Protein AF-A0A0C3FW32-F1 (afdb_monomer_lite)

pLDDT: mean 92.25, std 6.73, range [57.66, 97.5]

Organism: Piloderma croceum (strain F 1598) (NCBI:txid765440)

Sequence (71 aa):
IDLYKDILHAVEDLVTCPYTNEAFSELLAKIQAA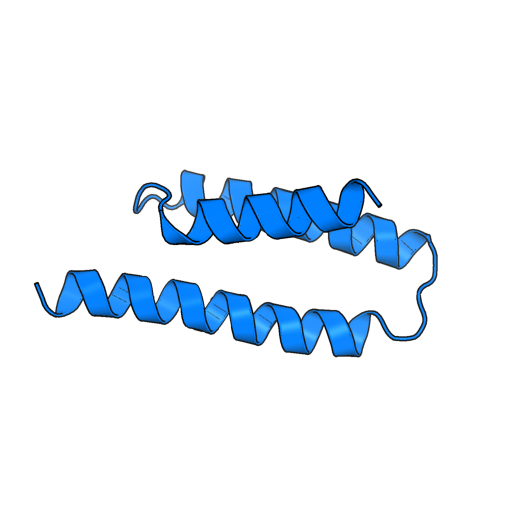IDHLNLEGYANLKHWVAKFDKHIEGILLQRLVHIIKV

Foldseek 3Di:
DVLVVQLVVLLVCLLPPDPDPVSNVVSVVSNVVSLVVVVVVPDPCSVVVVVVVVVVSVVSVVVVVVVVVVD

Radius of gyration: 13.26 Å; chains: 1; bounding box: 35×21×35 Å

Secondary structure (DSSP, 8-state):
-HHHHHHHHHHHHHHHS-SSHHHHHHHHHHHHHHHHHHHHHT-TTHHHHHHHHHHHHHHHHHHHHHHHHH-

Structure (mmCIF, N/CA/C/O backbone):
data_AF-A0A0C3FW32-F1
#
_entry.id   AF-A0A0C3FW32-F1
#
loop_
_atom_site.group_PDB
_atom_site.id
_atom_site.type_symbol
_atom_site.label_atom_id
_atom_site.label_alt_id
_atom_site.label_comp_id
_atom_site.label_asym_id
_atom_site.label_entity_id
_atom_site.label_seq_id
_atom_site.pdbx_PDB_ins_code
_atom_site.Cartn_x
_atom_site.Cartn_y
_atom_site.Cartn_z
_atom_site.occupancy
_atom_site.B_iso_or_equiv
_atom_site.auth_seq_id
_atom_site.auth_comp_id
_atom_site.auth_asym_id
_atom_site.auth_atom_id
_atom_site.pdbx_PDB_model_num
ATOM 1 N N . ILE A 1 1 ? 18.484 -3.819 -3.681 1.00 60.91 1 ILE A N 1
ATOM 2 C CA . ILE A 1 1 ? 18.277 -4.468 -2.359 1.00 60.91 1 ILE A CA 1
ATOM 3 C C . ILE A 1 1 ? 17.491 -3.543 -1.436 1.00 60.91 1 ILE A C 1
ATOM 5 O O . ILE A 1 1 ? 16.575 -4.029 -0.789 1.00 60.91 1 ILE A O 1
ATOM 9 N N . ASP A 1 2 ? 17.771 -2.237 -1.435 1.00 81.31 2 ASP A N 1
ATOM 10 C CA . ASP A 1 2 ? 17.071 -1.284 -0.560 1.00 81.31 2 ASP A CA 1
ATOM 11 C C . ASP A 1 2 ? 15.623 -1.006 -0.989 1.00 81.31 2 ASP A C 1
ATOM 13 O O . ASP A 1 2 ? 14.730 -1.154 -0.169 1.00 81.31 2 ASP A O 1
ATOM 17 N N . LEU A 1 3 ? 15.350 -0.827 -2.288 1.00 83.94 3 LEU A N 1
ATOM 18 C CA . LEU A 1 3 ? 13.980 -0.604 -2.785 1.00 83.94 3 LEU A CA 1
ATOM 19 C C . LEU A 1 3 ? 12.977 -1.698 -2.371 1.00 83.94 3 LEU A C 1
ATOM 21 O O . LEU A 1 3 ? 11.835 -1.421 -2.025 1.00 83.94 3 LEU A O 1
ATOM 25 N N . TYR A 1 4 ? 13.406 -2.963 -2.396 1.00 82.62 4 TYR A N 1
ATOM 26 C CA . TYR A 1 4 ? 12.554 -4.079 -1.982 1.00 82.62 4 TYR A CA 1
ATOM 27 C C . TYR A 1 4 ? 12.304 -4.070 -0.469 1.00 82.62 4 TYR A C 1
ATOM 29 O O . TYR A 1 4 ? 11.202 -4.386 -0.032 1.00 82.62 4 TYR A O 1
ATOM 37 N N . LYS A 1 5 ? 13.304 -3.678 0.332 1.00 87.50 5 LYS A N 1
ATOM 38 C CA . LYS A 1 5 ? 13.126 -3.497 1.778 1.00 87.50 5 LYS A CA 1
ATOM 39 C C . LYS A 1 5 ? 12.158 -2.353 2.071 1.00 87.50 5 LYS A C 1
ATOM 41 O O . LYS A 1 5 ? 11.316 -2.514 2.944 1.00 87.50 5 LYS A O 1
ATOM 46 N N . ASP A 1 6 ? 12.230 -1.262 1.314 1.00 88.50 6 ASP A N 1
ATOM 47 C CA . ASP A 1 6 ? 11.335 -0.113 1.481 1.00 88.50 6 ASP A CA 1
ATOM 48 C C . ASP A 1 6 ? 9.877 -0.483 1.174 1.00 88.50 6 ASP A C 1
ATOM 50 O O . ASP A 1 6 ? 8.975 -0.117 1.926 1.00 88.50 6 ASP A O 1
ATOM 54 N N . ILE A 1 7 ? 9.644 -1.283 0.123 1.00 89.94 7 ILE A N 1
ATOM 55 C CA . ILE A 1 7 ? 8.313 -1.835 -0.179 1.00 89.94 7 ILE A CA 1
ATOM 56 C C . ILE A 1 7 ? 7.812 -2.702 0.980 1.00 89.94 7 ILE A C 1
ATOM 58 O O . ILE A 1 7 ? 6.664 -2.558 1.395 1.00 89.94 7 ILE A O 1
ATOM 62 N N . LEU A 1 8 ? 8.648 -3.605 1.503 1.00 90.19 8 LEU A N 1
ATOM 63 C CA . LEU A 1 8 ? 8.251 -4.482 2.609 1.00 90.19 8 LEU A CA 1
ATOM 64 C C . LEU A 1 8 ? 7.917 -3.691 3.876 1.00 90.19 8 LEU A C 1
ATOM 66 O O . LEU A 1 8 ? 6.894 -3.961 4.497 1.00 90.19 8 LEU A O 1
ATOM 70 N N . HIS A 1 9 ? 8.722 -2.686 4.214 1.00 93.25 9 HIS A N 1
ATOM 71 C CA . HIS A 1 9 ? 8.478 -1.839 5.379 1.00 93.25 9 HIS A CA 1
ATOM 72 C C . HIS A 1 9 ? 7.167 -1.054 5.231 1.00 93.25 9 HIS A C 1
ATOM 74 O O . HIS A 1 9 ? 6.353 -1.034 6.147 1.00 93.25 9 HIS A O 1
ATOM 80 N N . ALA A 1 10 ? 6.890 -0.501 4.043 1.00 94.06 10 ALA A N 1
ATOM 81 C CA . ALA A 1 10 ? 5.623 0.180 3.779 1.00 94.06 10 ALA A CA 1
ATOM 82 C C . ALA A 1 10 ? 4.404 -0.758 3.903 1.00 94.06 10 ALA A C 1
ATOM 84 O O . ALA A 1 10 ? 3.331 -0.326 4.325 1.00 94.06 10 ALA A O 1
ATOM 85 N N . VAL A 1 11 ? 4.556 -2.043 3.561 1.00 94.19 11 VAL A N 1
ATOM 86 C CA . VAL A 1 11 ? 3.509 -3.061 3.760 1.00 94.19 11 VAL A CA 1
ATOM 87 C C . VAL A 1 11 ? 3.315 -3.386 5.240 1.00 94.19 11 VAL A C 1
ATOM 89 O O . VAL A 1 11 ? 2.174 -3.516 5.679 1.00 94.19 11 VAL A O 1
ATOM 92 N N . GLU A 1 12 ? 4.392 -3.499 6.018 1.00 94.38 12 GLU A N 1
ATOM 93 C CA . GLU A 1 12 ? 4.319 -3.710 7.470 1.00 94.38 12 GLU A CA 1
ATOM 94 C C . GLU A 1 12 ? 3.627 -2.531 8.170 1.00 94.38 12 GLU A C 1
ATOM 96 O O . GLU A 1 12 ? 2.710 -2.731 8.974 1.00 94.38 12 GLU A O 1
ATOM 101 N N . ASP A 1 13 ? 3.970 -1.301 7.786 1.00 96.31 13 ASP A N 1
ATOM 102 C CA . ASP A 1 13 ? 3.313 -0.089 8.276 1.00 96.31 13 ASP A CA 1
ATOM 103 C C . ASP A 1 13 ? 1.818 -0.080 7.927 1.00 96.31 13 ASP A C 1
ATOM 105 O O . ASP A 1 13 ? 0.983 0.305 8.751 1.00 96.31 13 ASP A O 1
ATOM 109 N N . LEU A 1 14 ? 1.438 -0.584 6.746 1.00 96.00 14 LEU A N 1
ATOM 110 C CA . LEU A 1 14 ? 0.039 -0.667 6.313 1.00 96.00 14 LEU A CA 1
ATOM 111 C C . LEU A 1 14 ? -0.806 -1.579 7.215 1.00 96.00 14 LEU A C 1
ATOM 113 O O . LEU A 1 14 ? -2.025 -1.409 7.291 1.00 96.00 14 LEU A O 1
ATOM 117 N N . VAL A 1 15 ? -0.197 -2.526 7.935 1.00 94.94 15 VAL A N 1
ATOM 118 C CA . VAL A 1 15 ? -0.9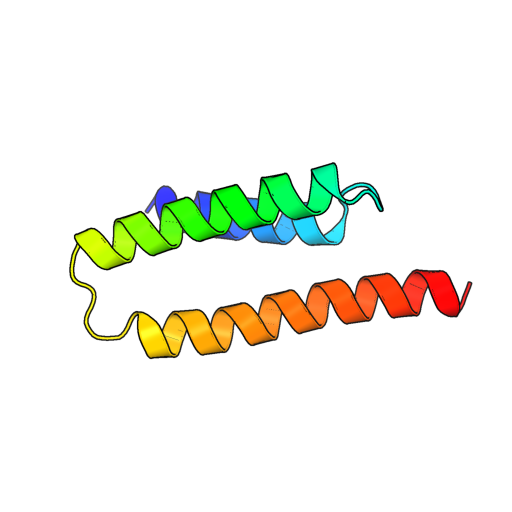03 -3.389 8.897 1.00 94.94 15 VAL A CA 1
ATOM 119 C C . VAL A 1 15 ? -1.324 -2.606 10.146 1.00 94.94 15 VAL A C 1
ATOM 121 O O . VAL A 1 15 ? -2.365 -2.905 10.732 1.00 94.94 15 VAL A O 1
ATOM 124 N N . THR A 1 16 ? -0.555 -1.590 10.545 1.00 94.56 16 THR A N 1
ATOM 125 C CA . THR A 1 16 ? -0.691 -0.928 11.856 1.00 94.56 16 THR A CA 1
ATOM 126 C C . THR A 1 16 ? -1.030 0.562 11.791 1.00 94.56 16 THR A C 1
ATOM 128 O O . THR A 1 16 ? -1.403 1.133 12.816 1.00 94.56 16 THR A O 1
ATOM 131 N N . CYS A 1 17 ? -0.951 1.196 10.614 1.00 96.31 17 CYS A N 1
ATOM 132 C CA . CYS A 1 17 ? -1.161 2.638 10.458 1.00 96.31 17 CYS A CA 1
ATOM 133 C C . CYS A 1 17 ? -2.545 3.094 10.961 1.00 96.31 17 CYS A C 1
ATOM 135 O O . CYS A 1 17 ? -3.469 2.286 11.019 1.00 96.31 17 CYS A O 1
ATOM 137 N N . PRO A 1 18 ? -2.765 4.378 11.280 1.00 96.50 18 PRO A N 1
ATOM 138 C CA . PRO A 1 18 ? -4.090 4.875 11.651 1.00 96.50 18 PRO A CA 1
ATOM 139 C C . PRO A 1 18 ? -5.165 4.574 10.594 1.00 96.50 18 PRO A C 1
ATOM 141 O O . PRO A 1 18 ? -4.873 4.481 9.403 1.00 96.50 18 PRO A O 1
ATOM 144 N N . TYR A 1 19 ? -6.423 4.448 11.026 1.00 94.88 19 TYR A N 1
ATOM 145 C CA . TYR A 1 19 ? -7.576 4.279 10.132 1.00 94.88 19 TYR A CA 1
ATOM 146 C C . TYR A 1 19 ? -8.005 5.621 9.528 1.00 94.88 19 TYR A C 1
ATOM 148 O O . TYR A 1 19 ? -9.117 6.096 9.749 1.00 94.88 19 TYR A O 1
ATOM 156 N N . THR A 1 20 ? -7.096 6.248 8.787 1.00 96.19 20 THR A N 1
ATOM 157 C CA . THR A 1 20 ? -7.335 7.510 8.084 1.00 96.19 20 THR A CA 1
ATOM 158 C C . THR A 1 20 ? -6.996 7.352 6.612 1.00 96.19 20 THR A C 1
ATOM 160 O O . THR A 1 20 ? -6.133 6.554 6.241 1.00 96.19 20 THR A O 1
ATOM 163 N N . ASN A 1 21 ? -7.694 8.098 5.755 1.00 94.75 21 ASN A N 1
ATOM 164 C CA . ASN A 1 21 ? -7.446 8.047 4.318 1.00 94.75 21 ASN A CA 1
ATOM 165 C C . ASN A 1 21 ? -6.000 8.449 4.004 1.00 94.75 21 ASN A C 1
ATOM 167 O O . ASN A 1 21 ? -5.331 7.780 3.226 1.00 94.75 21 ASN A O 1
ATOM 171 N N . GLU A 1 22 ? -5.505 9.474 4.693 1.00 97.50 22 GLU A N 1
ATOM 172 C CA . GLU A 1 22 ? -4.173 10.034 4.508 1.00 97.50 22 GLU A CA 1
ATOM 173 C C . GLU A 1 22 ? -3.083 8.997 4.801 1.00 97.50 22 GLU A C 1
ATOM 175 O O . GLU A 1 22 ? -2.175 8.826 3.989 1.00 97.50 22 GLU A O 1
ATOM 180 N N . ALA A 1 23 ? -3.199 8.251 5.909 1.00 96.62 23 ALA A N 1
ATOM 181 C CA . ALA A 1 23 ? -2.213 7.239 6.289 1.00 96.62 23 ALA A CA 1
ATOM 182 C C . ALA A 1 23 ? -2.150 6.090 5.271 1.00 96.62 23 ALA A C 1
ATOM 184 O O . ALA A 1 23 ? -1.063 5.659 4.884 1.00 96.62 23 ALA A O 1
ATOM 185 N N . PHE A 1 24 ? -3.308 5.619 4.796 1.00 96.44 24 PHE A N 1
ATOM 186 C CA . PHE A 1 24 ? -3.361 4.593 3.754 1.00 96.44 24 PHE A CA 1
ATOM 187 C C . PHE A 1 24 ? -2.785 5.103 2.429 1.00 96.44 24 PHE A C 1
ATOM 189 O O . PHE A 1 24 ? -1.947 4.436 1.823 1.00 96.44 24 PHE A O 1
ATOM 196 N N . SER A 1 25 ? -3.209 6.285 1.982 1.00 96.88 25 SER A N 1
ATOM 197 C CA . SER A 1 25 ? -2.773 6.865 0.713 1.00 96.88 25 SER A CA 1
ATOM 198 C C . SER A 1 25 ? -1.273 7.143 0.680 1.00 96.88 25 SER A C 1
ATOM 200 O O . SER A 1 25 ? -0.644 6.882 -0.343 1.00 96.88 25 SER A O 1
ATOM 202 N N . GLU A 1 26 ? -0.677 7.611 1.780 1.00 97.00 26 GLU A N 1
ATOM 203 C CA . GLU A 1 26 ? 0.765 7.863 1.849 1.00 97.00 26 GLU A CA 1
ATOM 204 C C . GLU A 1 26 ? 1.584 6.572 1.669 1.00 97.00 26 GLU A C 1
ATOM 206 O O . GLU A 1 26 ? 2.538 6.540 0.888 1.00 97.00 26 GLU A O 1
ATOM 211 N N . LEU A 1 27 ? 1.200 5.490 2.351 1.00 96.88 27 LEU A N 1
ATOM 212 C CA . LEU A 1 27 ? 1.894 4.201 2.263 1.00 96.88 27 LEU A CA 1
ATOM 213 C C . LEU A 1 27 ? 1.728 3.553 0.884 1.00 96.88 27 LEU A C 1
ATOM 215 O O . LEU A 1 27 ? 2.706 3.089 0.295 1.00 96.88 27 LEU A O 1
ATOM 219 N N . LEU A 1 28 ? 0.512 3.584 0.329 1.00 96.31 28 LEU A N 1
ATOM 220 C CA . LEU A 1 28 ? 0.245 3.087 -1.023 1.00 96.31 28 LEU A CA 1
ATOM 221 C C . LEU A 1 28 ? 1.009 3.885 -2.090 1.00 96.31 28 LEU A C 1
ATOM 223 O O . LEU A 1 28 ? 1.511 3.299 -3.046 1.00 96.31 28 LEU A O 1
ATOM 227 N N . ALA A 1 29 ? 1.162 5.200 -1.914 1.00 96.12 29 ALA A N 1
ATOM 228 C CA . ALA A 1 29 ? 1.944 6.028 -2.828 1.00 96.12 29 ALA A CA 1
ATOM 229 C C . ALA A 1 29 ? 3.443 5.684 -2.792 1.00 96.12 29 ALA A C 1
ATOM 231 O O . ALA A 1 29 ? 4.070 5.596 -3.848 1.00 96.12 29 ALA A O 1
ATOM 232 N N . LYS A 1 30 ? 4.017 5.434 -1.604 1.00 94.94 30 LYS A N 1
ATOM 233 C CA . LYS A 1 30 ? 5.416 4.977 -1.464 1.00 94.94 30 LYS A CA 1
ATOM 234 C C . LYS A 1 30 ? 5.647 3.654 -2.193 1.00 94.94 30 LYS A C 1
ATOM 236 O O . LYS A 1 30 ? 6.616 3.511 -2.936 1.00 94.94 30 LYS A O 1
ATOM 241 N N . ILE A 1 31 ? 4.721 2.714 -2.019 1.00 93.94 31 ILE A N 1
ATOM 242 C CA . ILE A 1 31 ? 4.720 1.428 -2.715 1.00 93.94 31 ILE A CA 1
ATOM 243 C C . ILE A 1 31 ? 4.666 1.625 -4.238 1.00 93.94 31 ILE A C 1
ATOM 245 O O . ILE A 1 31 ? 5.477 1.043 -4.960 1.00 93.94 31 ILE A O 1
ATOM 249 N N . GLN A 1 32 ? 3.746 2.460 -4.731 1.00 94.62 32 GLN A N 1
ATOM 250 C CA . GLN A 1 32 ? 3.580 2.698 -6.166 1.00 94.62 32 GLN A CA 1
ATOM 251 C C . GLN A 1 32 ? 4.824 3.340 -6.788 1.00 94.62 32 GLN A C 1
ATOM 253 O O . GLN A 1 32 ? 5.270 2.894 -7.840 1.00 94.62 32 GLN A O 1
ATOM 258 N N . ALA A 1 33 ? 5.443 4.312 -6.115 1.00 94.06 33 ALA A N 1
ATOM 259 C CA . ALA A 1 33 ? 6.677 4.936 -6.590 1.00 94.06 33 ALA A CA 1
ATOM 260 C C . ALA A 1 33 ? 7.812 3.911 -6.767 1.00 94.06 33 ALA A C 1
ATOM 262 O O . ALA A 1 33 ? 8.580 3.977 -7.730 1.00 94.06 33 ALA A O 1
ATOM 263 N N . ALA A 1 34 ? 7.897 2.922 -5.872 1.00 91.69 34 ALA A N 1
ATOM 264 C CA . ALA A 1 34 ? 8.866 1.842 -5.994 1.00 91.69 34 ALA A CA 1
ATOM 265 C C . ALA A 1 34 ? 8.545 0.889 -7.159 1.00 91.69 34 ALA A C 1
ATOM 267 O O . ALA A 1 34 ? 9.452 0.474 -7.882 1.00 91.69 34 ALA A O 1
ATOM 268 N N . ILE A 1 35 ? 7.264 0.583 -7.391 1.00 92.25 35 ILE A N 1
ATOM 269 C CA . ILE A 1 35 ? 6.811 -0.184 -8.563 1.00 92.25 35 ILE A CA 1
ATOM 270 C C . ILE A 1 35 ? 7.145 0.556 -9.859 1.00 92.25 35 ILE A C 1
ATOM 272 O O . ILE A 1 35 ? 7.645 -0.058 -10.801 1.00 92.25 35 ILE A O 1
ATOM 276 N N . ASP A 1 36 ? 6.914 1.865 -9.906 1.00 93.12 36 ASP A N 1
ATOM 277 C CA . ASP A 1 36 ? 7.198 2.691 -11.077 1.00 93.12 36 ASP A CA 1
ATOM 278 C C . ASP A 1 36 ? 8.699 2.704 -11.384 1.00 93.12 36 ASP A C 1
ATOM 280 O O . ASP A 1 36 ? 9.093 2.571 -12.543 1.00 93.12 36 ASP A O 1
ATOM 284 N N . HIS A 1 37 ? 9.549 2.762 -10.355 1.00 92.00 37 HIS A N 1
ATOM 285 C CA . HIS A 1 37 ? 10.996 2.638 -10.518 1.00 92.00 37 HIS A CA 1
ATOM 286 C C . HIS A 1 37 ? 11.397 1.283 -11.125 1.00 92.00 37 HIS A C 1
ATOM 288 O O . HIS A 1 37 ? 12.155 1.241 -12.092 1.00 92.00 37 HIS A O 1
ATOM 294 N N . LEU A 1 38 ? 10.823 0.175 -10.640 1.00 90.69 38 LEU A N 1
ATOM 295 C CA . LEU A 1 38 ? 11.027 -1.146 -11.250 1.00 90.69 38 LEU A CA 1
ATOM 296 C C . LEU A 1 38 ? 10.518 -1.173 -12.704 1.00 90.69 38 LEU A C 1
ATOM 298 O O . LEU A 1 38 ? 11.147 -1.750 -13.589 1.00 90.69 38 LEU A O 1
ATOM 302 N N . ASN A 1 39 ? 9.390 -0.530 -12.997 1.00 90.88 39 ASN A N 1
ATOM 303 C CA . ASN A 1 39 ? 8.866 -0.486 -14.359 1.00 90.88 39 ASN A CA 1
ATOM 304 C C . ASN A 1 39 ? 9.835 0.227 -15.316 1.00 90.88 39 ASN A C 1
ATOM 306 O O . ASN A 1 39 ? 10.043 -0.241 -16.435 1.00 90.88 39 ASN A O 1
ATOM 310 N N . LEU A 1 40 ? 10.470 1.311 -14.858 1.00 92.44 40 LEU A N 1
ATOM 311 C CA . LEU A 1 40 ? 11.494 2.040 -15.612 1.00 92.44 40 LEU A CA 1
ATOM 312 C C . LEU A 1 40 ? 12.782 1.225 -15.811 1.00 92.44 40 LEU A C 1
ATOM 314 O O . LEU A 1 40 ? 13.401 1.324 -16.868 1.00 92.44 40 LEU A O 1
ATOM 318 N N . GLU A 1 41 ? 13.158 0.384 -14.843 1.00 91.00 41 GLU A N 1
ATOM 319 C CA . GLU A 1 41 ? 14.280 -0.563 -14.967 1.00 91.00 41 GLU A CA 1
ATOM 320 C C . GLU A 1 41 ? 13.992 -1.729 -15.939 1.00 91.00 41 GLU A C 1
ATOM 322 O O . GLU A 1 41 ? 14.904 -2.470 -16.308 1.00 91.00 41 GLU A O 1
ATOM 327 N N . GLY A 1 42 ? 12.745 -1.894 -16.400 1.00 88.94 42 GLY A N 1
ATOM 328 C CA . GLY A 1 42 ? 12.394 -2.835 -17.466 1.00 88.94 42 GLY A CA 1
ATOM 329 C C . GLY A 1 42 ? 12.215 -4.291 -17.023 1.00 88.94 42 GLY A C 1
ATOM 330 O O . GLY A 1 42 ? 12.419 -5.206 -17.825 1.00 88.94 42 GLY A O 1
ATOM 331 N N . TYR A 1 43 ? 11.815 -4.551 -15.771 1.00 87.50 43 TYR A N 1
ATOM 332 C CA . TYR A 1 43 ? 11.554 -5.925 -15.313 1.00 87.50 43 TYR A CA 1
ATOM 333 C C . TYR A 1 43 ? 10.380 -6.569 -16.074 1.00 87.50 43 TYR A C 1
ATOM 335 O O . TYR A 1 43 ? 9.214 -6.221 -15.887 1.00 87.50 43 TYR A O 1
ATOM 343 N N . ALA A 1 44 ? 10.676 -7.595 -16.876 1.00 83.06 44 ALA A N 1
ATOM 344 C CA . ALA A 1 44 ? 9.707 -8.254 -17.760 1.00 83.06 44 ALA A CA 1
ATOM 345 C C . ALA A 1 44 ? 8.490 -8.874 -17.038 1.00 83.06 44 ALA A C 1
ATOM 347 O O . ALA A 1 44 ? 7.387 -8.892 -17.582 1.00 83.06 44 ALA A O 1
ATOM 348 N N . ASN A 1 45 ? 8.667 -9.358 -15.803 1.00 89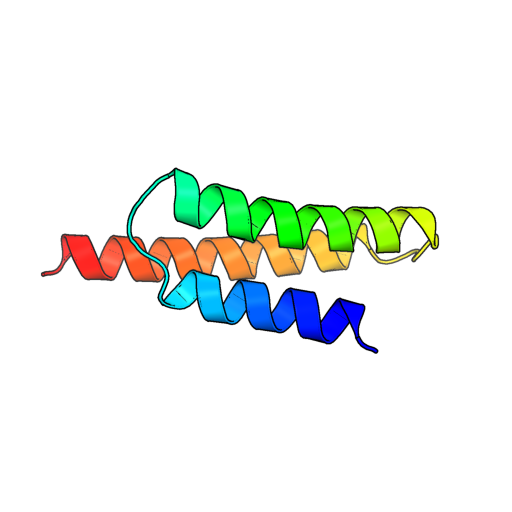.38 45 ASN A N 1
ATOM 349 C CA . ASN A 1 45 ? 7.617 -10.037 -15.030 1.00 89.38 45 ASN A CA 1
ATOM 350 C C . ASN A 1 45 ? 6.872 -9.114 -14.050 1.00 89.38 45 ASN A C 1
ATOM 352 O O . ASN A 1 45 ? 6.090 -9.598 -13.226 1.00 89.38 45 ASN A O 1
ATOM 356 N N . LEU A 1 46 ? 7.092 -7.797 -14.131 1.00 91.12 46 LEU A N 1
ATOM 357 C CA . LEU A 1 46 ? 6.570 -6.848 -13.151 1.00 91.12 46 LEU A CA 1
ATOM 358 C C . LEU A 1 46 ? 5.042 -6.885 -13.057 1.00 91.12 46 LEU A C 1
ATOM 360 O O . LEU A 1 46 ? 4.513 -6.953 -11.958 1.00 91.12 46 LEU A O 1
ATOM 364 N N . LYS A 1 47 ? 4.321 -6.950 -14.184 1.00 90.12 47 LYS A N 1
ATOM 365 C CA . LYS A 1 47 ? 2.844 -6.978 -14.179 1.00 90.12 47 LYS A CA 1
ATOM 366 C C . LYS A 1 47 ? 2.265 -8.142 -13.374 1.00 90.12 47 LYS A C 1
ATOM 368 O O . LYS A 1 47 ? 1.299 -7.965 -12.640 1.00 90.12 47 LYS A O 1
ATOM 373 N N . HIS A 1 48 ? 2.849 -9.333 -13.512 1.00 92.88 48 HIS A N 1
ATOM 374 C CA . HIS A 1 48 ? 2.392 -10.507 -12.770 1.00 92.88 48 HIS A CA 1
ATOM 375 C C . HIS A 1 48 ? 2.711 -10.378 -11.275 1.00 92.88 48 HIS A C 1
ATOM 377 O O . HIS A 1 48 ? 1.885 -10.720 -10.431 1.00 92.88 48 HIS A O 1
ATOM 383 N N . TRP A 1 49 ? 3.896 -9.854 -10.951 1.00 92.56 49 TRP A N 1
ATOM 384 C CA . TRP A 1 49 ? 4.293 -9.598 -9.571 1.00 92.56 49 TRP A CA 1
ATOM 385 C C . TRP A 1 49 ? 3.397 -8.546 -8.902 1.00 92.56 49 TRP A C 1
ATOM 387 O O . TRP A 1 49 ? 2.888 -8.810 -7.816 1.00 92.56 49 TRP A O 1
ATOM 397 N N . VAL A 1 50 ? 3.122 -7.425 -9.580 1.00 94.50 50 VAL A N 1
ATOM 398 C CA . VAL A 1 50 ? 2.218 -6.361 -9.108 1.00 94.50 50 VAL A CA 1
ATOM 399 C C . VAL A 1 50 ? 0.823 -6.923 -8.854 1.00 94.50 50 VAL A C 1
ATOM 401 O O . VAL A 1 50 ? 0.301 -6.748 -7.765 1.00 94.50 50 VAL A O 1
ATOM 404 N N . ALA A 1 51 ? 0.268 -7.725 -9.768 1.00 95.25 51 ALA A N 1
ATOM 405 C CA . ALA A 1 51 ? -1.049 -8.332 -9.561 1.00 95.25 51 ALA A CA 1
ATOM 406 C C . ALA A 1 51 ? -1.114 -9.242 -8.316 1.00 95.25 51 ALA A C 1
ATOM 408 O O . ALA A 1 51 ? -2.114 -9.262 -7.596 1.00 95.25 51 ALA A O 1
ATOM 409 N N . LYS A 1 52 ? -0.049 -10.008 -8.038 1.00 93.88 52 LYS A N 1
ATOM 410 C CA . LYS A 1 52 ? 0.043 -10.816 -6.810 1.00 93.88 52 LYS A CA 1
ATOM 411 C C . LYS A 1 52 ? 0.170 -9.930 -5.568 1.00 93.88 52 LYS A C 1
ATOM 413 O O . LYS A 1 52 ? -0.373 -10.263 -4.515 1.00 93.88 52 LYS A O 1
ATOM 418 N N . PHE A 1 53 ? 0.902 -8.834 -5.693 1.00 93.88 53 PHE A N 1
ATOM 419 C CA . PHE A 1 53 ? 1.148 -7.887 -4.622 1.00 93.88 53 PHE A CA 1
ATOM 420 C C . PHE A 1 53 ? -0.111 -7.083 -4.258 1.00 93.88 53 PHE A C 1
ATOM 422 O O . PHE A 1 53 ? -0.443 -6.987 -3.078 1.00 93.88 53 PHE A O 1
ATOM 429 N N . ASP A 1 54 ? -0.898 -6.654 -5.246 1.00 95.50 54 ASP A N 1
ATOM 430 C CA . ASP A 1 54 ? -2.209 -6.026 -5.048 1.00 95.50 54 ASP A CA 1
ATOM 431 C C . ASP A 1 54 ? -3.141 -6.932 -4.239 1.00 95.50 54 ASP A C 1
ATOM 433 O O . ASP A 1 54 ? -3.753 -6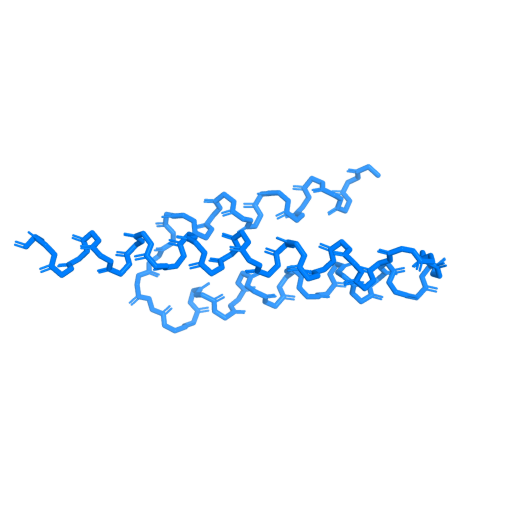.502 -3.263 1.00 95.50 54 ASP A O 1
ATOM 437 N N . LYS A 1 55 ? -3.185 -8.232 -4.568 1.00 97.25 55 LYS A N 1
ATOM 438 C CA . LYS A 1 55 ? -3.984 -9.212 -3.813 1.00 97.25 55 LYS A CA 1
ATOM 439 C C . LYS A 1 55 ? -3.540 -9.347 -2.360 1.00 97.25 55 LYS A C 1
ATOM 441 O O . LYS A 1 55 ? -4.368 -9.596 -1.485 1.00 97.25 55 LYS A O 1
ATOM 446 N N . HIS A 1 56 ? -2.247 -9.194 -2.092 1.00 95.38 56 HIS A N 1
ATOM 447 C CA . HIS A 1 56 ? -1.732 -9.204 -0.730 1.00 95.38 56 HIS A CA 1
ATOM 448 C C . HIS A 1 56 ? -2.179 -7.958 0.050 1.00 95.38 56 HIS A C 1
ATOM 450 O O . HIS A 1 56 ? -2.699 -8.097 1.158 1.00 95.38 56 HIS A O 1
ATOM 456 N N . ILE A 1 57 ? -2.063 -6.769 -0.551 1.00 96.25 57 ILE A N 1
ATOM 457 C CA . ILE A 1 57 ? -2.519 -5.499 0.036 1.00 96.25 57 ILE A CA 1
ATOM 458 C C . ILE A 1 57 ? -4.028 -5.522 0.305 1.00 96.25 57 ILE A C 1
ATOM 460 O O . ILE A 1 57 ? -4.458 -5.183 1.408 1.00 96.25 57 ILE A O 1
ATOM 464 N N . GLU A 1 58 ? -4.834 -5.973 -0.661 1.00 97.25 58 GLU A N 1
ATOM 465 C CA . GLU A 1 58 ? -6.283 -6.145 -0.491 1.00 97.25 58 GLU A CA 1
ATOM 466 C C . GLU A 1 58 ? -6.600 -7.028 0.726 1.00 97.25 58 GLU A C 1
ATOM 468 O O . GLU A 1 58 ? -7.478 -6.698 1.525 1.00 97.25 58 GLU A O 1
ATOM 473 N N . GLY A 1 59 ? -5.858 -8.126 0.905 1.00 97.50 59 GLY A N 1
ATOM 474 C CA . GLY A 1 59 ? -6.003 -9.018 2.053 1.00 97.50 59 GLY A CA 1
ATOM 475 C C . GLY A 1 59 ? -5.722 -8.330 3.391 1.00 97.50 59 GLY A C 1
ATOM 476 O O . GLY A 1 59 ? -6.482 -8.524 4.341 1.00 97.50 59 GLY A O 1
ATOM 477 N N . ILE A 1 60 ? -4.678 -7.498 3.465 1.00 95.94 60 ILE A N 1
ATOM 478 C CA . ILE A 1 60 ? -4.347 -6.714 4.666 1.00 95.94 60 ILE A CA 1
ATOM 479 C C . ILE A 1 60 ? -5.477 -5.733 4.983 1.00 95.94 60 ILE A C 1
ATOM 481 O O . ILE A 1 60 ? -6.000 -5.731 6.098 1.00 95.94 60 ILE A O 1
ATOM 485 N N . LEU A 1 61 ? -5.897 -4.929 4.005 1.00 96.12 61 LEU A N 1
ATOM 486 C CA . LEU A 1 61 ? -6.946 -3.927 4.206 1.00 96.12 61 LEU A CA 1
ATOM 487 C C . LEU A 1 61 ? -8.280 -4.573 4.603 1.00 96.12 61 LEU A C 1
ATOM 489 O O . LEU A 1 61 ? -8.964 -4.076 5.498 1.00 96.12 61 LEU A O 1
ATOM 493 N N . LEU A 1 62 ? -8.622 -5.720 4.009 1.00 96.75 62 LEU A N 1
ATOM 494 C CA . LEU A 1 62 ? -9.817 -6.480 4.366 1.00 96.75 62 LEU A CA 1
ATOM 495 C C . LEU A 1 62 ? -9.744 -7.026 5.796 1.00 96.75 62 LEU A C 1
ATOM 497 O O . LEU A 1 62 ? -10.714 -6.901 6.540 1.00 96.75 62 LEU A O 1
ATOM 501 N N . GLN A 1 63 ? -8.609 -7.602 6.206 1.00 95.75 63 GLN A N 1
ATOM 502 C CA . GLN A 1 63 ? -8.397 -8.069 7.585 1.00 95.75 63 GLN A CA 1
ATOM 503 C C . GLN A 1 63 ? -8.587 -6.928 8.589 1.00 95.75 63 GLN A C 1
ATOM 505 O O . GLN A 1 63 ? -9.299 -7.086 9.582 1.00 95.75 63 GLN A O 1
ATOM 510 N N . ARG A 1 64 ? -8.006 -5.762 8.298 1.00 95.00 64 ARG A N 1
ATOM 511 C CA . ARG A 1 64 ? -8.125 -4.564 9.133 1.00 95.00 64 ARG A CA 1
ATOM 512 C C . ARG A 1 64 ? -9.560 -4.046 9.223 1.00 95.00 64 ARG A C 1
ATOM 514 O O . ARG A 1 64 ? -10.032 -3.738 10.314 1.00 95.00 64 ARG A O 1
ATOM 521 N N . LEU A 1 65 ? -10.276 -4.007 8.100 1.00 94.75 65 LEU A N 1
ATOM 522 C CA . LEU A 1 65 ? -11.690 -3.634 8.067 1.00 94.75 65 LEU A CA 1
ATOM 523 C C . LEU A 1 65 ? -12.546 -4.595 8.906 1.00 94.75 65 LEU A C 1
ATOM 525 O O . LEU A 1 65 ? -13.346 -4.161 9.732 1.00 94.75 65 LEU A O 1
ATOM 529 N N . VAL A 1 66 ? -12.355 -5.905 8.728 1.00 95.19 66 VAL A N 1
ATOM 530 C CA . VAL A 1 66 ? -13.076 -6.940 9.484 1.00 95.19 66 VAL A CA 1
ATOM 531 C C . VAL A 1 66 ? -12.793 -6.840 10.982 1.00 95.19 66 VAL A C 1
ATOM 533 O O . VAL A 1 66 ? -13.708 -7.047 11.776 1.00 95.19 66 VAL A O 1
ATOM 536 N N . HIS A 1 67 ? -11.554 -6.525 11.371 1.00 92.62 67 HIS A N 1
ATOM 537 C CA . HIS A 1 67 ? -11.185 -6.338 12.772 1.00 92.62 67 HIS A CA 1
ATOM 538 C C . HIS A 1 67 ? -11.987 -5.207 13.425 1.00 92.62 67 HIS A C 1
ATOM 540 O O . HIS A 1 67 ? -12.502 -5.411 14.5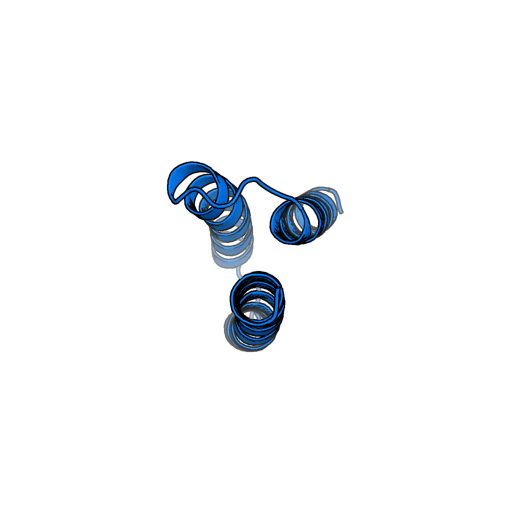14 1.00 92.62 67 HIS A O 1
ATOM 546 N N . ILE A 1 68 ? -12.170 -4.066 12.750 1.00 92.44 68 ILE A N 1
ATOM 547 C CA . ILE A 1 68 ? -12.993 -2.970 13.289 1.00 92.44 68 ILE A CA 1
ATOM 548 C C . ILE A 1 68 ? -14.481 -3.318 13.324 1.00 92.44 68 ILE A C 1
ATOM 550 O O . ILE A 1 68 ? -15.152 -2.954 14.276 1.00 92.44 68 ILE A O 1
ATOM 554 N N . ILE A 1 69 ? -15.018 -3.992 12.304 1.00 93.50 69 ILE A N 1
ATOM 555 C CA . ILE A 1 69 ? -16.463 -4.283 12.242 1.00 93.50 69 ILE A CA 1
ATOM 556 C C . ILE A 1 69 ? -16.887 -5.334 13.281 1.00 93.50 69 ILE A C 1
ATOM 558 O O . ILE A 1 69 ? -18.034 -5.340 13.720 1.00 93.50 69 ILE A O 1
ATOM 562 N N . LYS A 1 70 ? -15.996 -6.274 13.623 1.00 84.94 70 LYS A N 1
ATOM 563 C CA . LYS A 1 70 ? -16.279 -7.353 14.585 1.00 84.94 70 LYS A CA 1
ATOM 564 C C . LYS A 1 70 ? -16.085 -6.951 16.049 1.00 84.94 70 LYS A C 1
ATOM 566 O O . LYS A 1 70 ? -16.482 -7.732 16.913 1.00 84.94 70 LYS A O 1
ATOM 571 N N . VAL A 1 71 ? -15.431 -5.821 16.306 1.00 57.66 71 VAL A N 1
ATOM 572 C CA . VAL 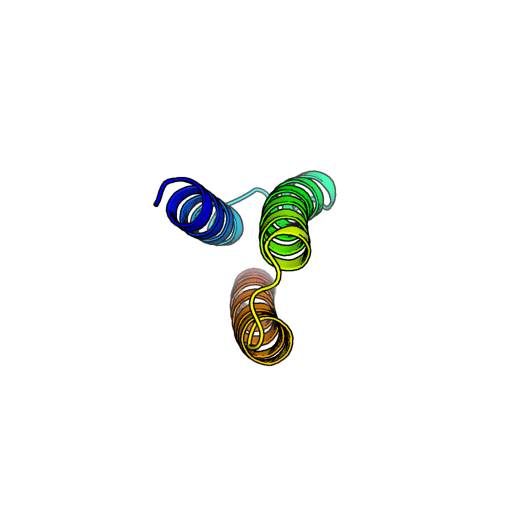A 1 71 ? -15.253 -5.236 17.644 1.00 57.66 71 VAL A CA 1
ATOM 573 C C . VAL A 1 71 ? -16.446 -4.343 17.950 1.00 57.66 71 VAL A C 1
ATOM 575 O O . VAL A 1 71 ? -16.976 -4.473 19.074 1.00 57.66 71 VAL A O 1
#